Protein AF-A0A7C5QE47-F1 (afdb_monomer_lite)

Radius of gyration: 25.9 Å; chains: 1; bounding box: 60×43×76 Å

pLDDT: mean 82.84, std 18.65, range [47.31, 98.69]

Foldseek 3Di:
DDPPPPPPPPPVPVVPPDPPPDDQADAQDLVNLLVCVVVVNDLVVSLVSNVSNLHADPDDPVSLVVCVVSPNDPSNVVSNVVSHVVVVVVVVVVVVCCVVCCQVPPPDNDDDDDD

Structure (mmCIF, N/CA/C/O backbone):
data_AF-A0A7C5QE47-F1
#
_entry.id   AF-A0A7C5QE47-F1
#
loop_
_atom_site.group_PDB
_atom_site.id
_atom_site.type_symbol
_atom_site.label_atom_id
_atom_site.label_alt_id
_atom_site.label_comp_id
_atom_site.label_asym_id
_atom_site.label_entity_id
_atom_site.label_seq_id
_atom_site.pdbx_PDB_ins_code
_atom_site.Cartn_x
_atom_site.Cartn_y
_atom_site.Cartn_z
_atom_site.occupancy
_atom_site.B_iso_or_equiv
_atom_site.auth_seq_id
_atom_site.auth_comp_id
_atom_site.auth_asym_id
_atom_site.auth_atom_id
_atom_site.pdbx_PDB_model_num
ATOM 1 N N . MET A 1 1 ? 44.923 -34.576 48.433 1.00 47.31 1 MET A N 1
ATOM 2 C CA . MET A 1 1 ? 45.075 -33.552 47.373 1.00 47.31 1 MET A CA 1
ATOM 3 C C . MET A 1 1 ? 44.462 -34.080 46.077 1.00 47.31 1 MET A C 1
ATOM 5 O O . MET A 1 1 ? 44.698 -35.234 45.759 1.00 47.31 1 MET A O 1
ATOM 9 N N . LYS A 1 2 ? 43.705 -33.234 45.356 1.00 52.72 2 LYS A N 1
ATOM 10 C CA . LYS A 1 2 ? 43.269 -33.385 43.947 1.00 52.72 2 LYS A CA 1
ATOM 11 C C . LYS A 1 2 ? 42.226 -34.475 43.604 1.00 52.72 2 LYS A C 1
ATOM 13 O O . LYS A 1 2 ? 42.541 -35.442 42.927 1.00 52.72 2 LYS A O 1
ATOM 18 N N . ARG A 1 3 ? 40.947 -34.266 43.954 1.00 53.09 3 ARG A N 1
ATOM 19 C CA . ARG A 1 3 ? 39.802 -34.903 43.243 1.00 53.09 3 ARG A CA 1
ATOM 20 C C . ARG A 1 3 ? 38.798 -33.901 42.643 1.00 53.09 3 ARG A C 1
ATOM 22 O O . ARG A 1 3 ? 37.832 -34.315 42.023 1.00 53.09 3 ARG A O 1
ATOM 29 N N . TYR A 1 4 ? 39.069 -32.596 42.747 1.00 52.31 4 TYR A N 1
ATOM 30 C CA . TYR A 1 4 ? 38.202 -31.514 42.243 1.00 52.31 4 TYR A CA 1
ATOM 31 C C . TYR A 1 4 ? 38.695 -30.878 40.929 1.00 52.31 4 TYR A C 1
ATOM 33 O O . TYR A 1 4 ? 38.181 -29.851 40.509 1.00 52.31 4 TYR A O 1
ATOM 41 N N . LEU A 1 5 ? 39.716 -31.452 40.282 1.00 53.03 5 LEU A N 1
ATOM 42 C CA . LEU A 1 5 ? 40.358 -30.854 39.098 1.00 53.03 5 LEU A CA 1
ATOM 43 C C . LEU A 1 5 ? 39.708 -31.238 37.757 1.00 53.03 5 LEU A C 1
ATOM 45 O O . LEU A 1 5 ? 40.174 -30.782 36.720 1.00 53.03 5 LEU A O 1
ATOM 49 N N . LEU A 1 6 ? 38.653 -32.060 37.757 1.00 52.00 6 LEU A N 1
ATOM 50 C CA . LEU A 1 6 ? 38.066 -32.631 36.532 1.00 52.00 6 LEU A CA 1
ATOM 51 C C . LEU A 1 6 ? 36.574 -32.317 36.332 1.00 52.00 6 LEU A C 1
ATOM 53 O O . LEU A 1 6 ? 35.950 -32.854 35.426 1.00 52.00 6 LEU A O 1
ATOM 57 N N . THR A 1 7 ? 36.008 -31.413 37.134 1.00 53.62 7 THR A N 1
ATOM 58 C CA . THR A 1 7 ? 34.621 -30.921 37.000 1.00 53.62 7 THR A CA 1
ATOM 59 C C . THR A 1 7 ? 34.566 -29.439 36.612 1.00 53.62 7 THR A C 1
ATOM 61 O O . THR A 1 7 ? 33.601 -28.752 36.922 1.00 53.62 7 THR A O 1
ATOM 64 N N . GLY A 1 8 ? 35.621 -28.915 35.977 1.00 51.00 8 GLY A N 1
ATOM 65 C CA . GLY A 1 8 ? 35.696 -27.518 35.520 1.00 51.00 8 GLY A CA 1
ATOM 66 C C . GLY A 1 8 ? 35.558 -27.326 34.004 1.00 51.00 8 GLY A C 1
ATOM 67 O O . GLY A 1 8 ? 35.418 -26.198 33.550 1.00 51.00 8 GLY A O 1
ATOM 68 N N . LEU A 1 9 ? 35.584 -28.408 33.216 1.00 53.97 9 LEU A N 1
ATOM 69 C CA . LEU A 1 9 ? 35.641 -28.363 31.745 1.00 53.97 9 LEU A CA 1
ATOM 70 C C . LEU A 1 9 ? 34.310 -28.737 31.066 1.00 53.97 9 LEU A C 1
ATOM 72 O O . LEU A 1 9 ? 34.294 -29.128 29.907 1.00 53.97 9 LEU A O 1
ATOM 76 N N . PHE A 1 10 ? 33.191 -28.668 31.790 1.00 53.88 10 PHE A N 1
ATOM 77 C CA . PHE A 1 10 ? 31.863 -28.993 31.257 1.00 53.88 10 PHE A CA 1
ATOM 78 C C . PHE A 1 10 ? 30.905 -27.792 31.080 1.00 53.88 10 PHE A C 1
ATOM 80 O O . PHE A 1 10 ? 30.050 -27.881 30.203 1.00 53.88 10 PHE A O 1
ATOM 87 N N . PRO A 1 11 ? 31.025 -26.639 31.783 1.00 53.78 11 PRO A N 1
ATOM 88 C CA . PRO A 1 11 ? 30.105 -25.523 31.550 1.00 53.78 11 PRO A CA 1
ATOM 89 C C . PRO A 1 11 ? 30.564 -24.585 30.419 1.00 53.78 11 PRO A C 1
ATOM 91 O O . PRO A 1 11 ? 29.813 -23.703 30.020 1.00 53.78 11 PRO A O 1
ATOM 94 N N . LEU A 1 12 ? 31.777 -24.762 29.877 1.00 54.66 12 LEU A N 1
ATOM 95 C CA . LEU A 1 12 ? 32.326 -23.901 28.817 1.00 54.66 12 LEU A CA 1
ATOM 96 C C . LEU A 1 12 ? 31.790 -24.256 27.413 1.00 54.66 12 LEU A C 1
ATOM 98 O O . LEU A 1 12 ? 31.868 -23.445 26.497 1.00 54.66 12 LEU A O 1
ATOM 102 N N . LEU A 1 13 ? 31.225 -25.455 27.235 1.00 55.12 13 LEU A N 1
ATOM 103 C CA . LEU A 1 13 ? 30.820 -25.983 25.924 1.00 55.12 13 LEU A CA 1
ATOM 104 C C . LEU A 1 13 ? 29.372 -25.628 25.526 1.00 55.12 13 LEU A C 1
ATOM 106 O O . LEU A 1 13 ? 28.987 -25.830 24.380 1.00 55.12 13 LEU A O 1
ATOM 110 N N . ILE A 1 14 ? 28.580 -25.058 26.442 1.00 61.25 14 ILE A N 1
ATOM 111 C CA . ILE A 1 14 ? 27.161 -24.709 26.214 1.00 61.25 14 ILE A CA 1
ATOM 112 C C . ILE A 1 14 ? 26.998 -23.315 25.567 1.00 61.25 14 ILE A C 1
ATOM 114 O O . ILE A 1 14 ? 25.942 -22.993 25.032 1.00 61.25 14 ILE A O 1
ATOM 118 N N . LEU A 1 15 ? 28.049 -22.490 25.534 1.00 58.16 15 LEU A N 1
ATOM 119 C CA . LEU A 1 15 ? 27.975 -21.093 25.076 1.00 58.16 15 LEU A CA 1
ATOM 120 C C . LEU A 1 15 ? 28.033 -20.884 23.551 1.00 58.16 15 LEU A C 1
ATOM 122 O O . LEU A 1 15 ? 27.848 -19.759 23.098 1.00 58.16 15 LEU A O 1
ATOM 126 N N . ILE A 1 16 ? 28.268 -21.929 22.752 1.00 66.94 16 ILE A N 1
ATOM 127 C CA . ILE A 1 16 ? 28.469 -21.805 21.291 1.00 66.94 16 ILE A CA 1
ATOM 128 C C . ILE A 1 16 ? 27.258 -22.269 20.466 1.00 66.94 16 ILE A C 1
ATOM 130 O O . ILE A 1 16 ? 27.252 -22.155 19.244 1.00 66.94 16 ILE A O 1
ATOM 134 N N . MET A 1 17 ? 26.214 -22.789 21.115 1.00 63.28 17 MET A N 1
ATOM 135 C CA . MET A 1 17 ? 25.091 -23.453 20.448 1.00 63.28 17 MET A CA 1
ATOM 136 C C . MET A 1 17 ? 23.863 -22.538 20.400 1.00 63.28 17 MET A C 1
ATOM 138 O O . MET A 1 17 ? 22.809 -22.845 20.944 1.00 63.28 17 MET A O 1
ATOM 142 N N . GLY A 1 18 ? 24.033 -21.359 19.802 1.00 60.50 18 GLY A N 1
ATOM 143 C CA . GLY A 1 18 ? 23.029 -20.299 19.860 1.00 60.50 18 GLY A CA 1
ATOM 144 C C . GLY A 1 18 ? 23.047 -19.343 18.676 1.00 60.50 18 GLY A C 1
ATOM 145 O O . GLY A 1 18 ? 22.824 -18.153 18.864 1.00 60.50 18 GLY A O 1
ATOM 146 N N . CYS A 1 19 ? 23.284 -19.818 17.451 1.00 63.78 19 CYS A N 1
ATOM 147 C CA . CYS A 1 19 ? 22.813 -19.072 16.284 1.00 63.78 19 CYS A CA 1
ATOM 148 C C . CYS A 1 19 ? 21.293 -19.252 16.208 1.00 63.78 19 CYS A C 1
ATOM 150 O O . CYS A 1 19 ? 20.799 -20.144 15.525 1.00 63.78 19 CYS A O 1
ATOM 152 N N . ALA A 1 20 ? 20.543 -18.444 16.959 1.00 65.50 20 ALA A N 1
ATOM 153 C CA . ALA A 1 20 ? 19.104 -18.337 16.777 1.00 65.50 20 ALA A CA 1
ATOM 154 C C . ALA A 1 20 ? 18.851 -17.709 15.398 1.00 65.50 20 ALA A C 1
ATOM 156 O O . ALA A 1 20 ? 18.842 -16.491 15.242 1.00 65.50 20 ALA A O 1
ATOM 157 N N . THR A 1 21 ? 18.712 -18.544 14.370 1.00 71.88 21 THR A N 1
ATOM 158 C CA . THR A 1 21 ? 18.255 -18.115 13.049 1.00 71.88 21 THR A CA 1
ATOM 159 C C . THR A 1 21 ? 16.777 -17.761 13.178 1.00 71.88 21 THR A C 1
ATOM 161 O O . THR A 1 21 ? 15.916 -18.633 13.088 1.00 71.88 21 THR A O 1
ATOM 164 N N . THR A 1 22 ? 16.461 -16.495 13.460 1.00 75.69 22 THR A N 1
ATOM 165 C CA . THR A 1 22 ? 15.072 -16.032 13.408 1.00 75.69 22 THR A CA 1
ATOM 166 C C . THR A 1 22 ? 14.611 -16.099 11.955 1.00 75.69 22 THR A C 1
ATOM 168 O O . THR A 1 22 ? 15.264 -15.484 11.103 1.00 75.69 22 THR A O 1
ATOM 171 N N . PRO A 1 23 ? 13.539 -16.848 11.635 1.00 74.38 23 PRO A N 1
ATOM 172 C CA . PRO A 1 23 ? 13.025 -16.885 10.277 1.00 74.38 23 PRO A CA 1
ATOM 173 C C . PRO A 1 23 ? 12.641 -15.464 9.850 1.00 74.38 23 PRO A C 1
ATOM 175 O O . PRO A 1 23 ? 12.205 -14.671 10.694 1.00 74.38 23 PRO A O 1
ATOM 178 N N . PRO A 1 24 ? 12.818 -15.118 8.564 1.00 76.31 24 PRO A N 1
ATOM 179 C CA . PRO A 1 24 ? 12.409 -13.813 8.077 1.00 76.31 24 PRO A CA 1
ATOM 180 C C . PRO A 1 24 ? 10.912 -13.607 8.348 1.00 76.31 24 PRO A C 1
ATOM 182 O O . PRO A 1 24 ? 10.142 -14.576 8.309 1.00 76.31 24 PRO A O 1
ATOM 185 N N . PRO A 1 25 ? 10.490 -12.366 8.640 1.00 81.69 25 PRO A N 1
ATOM 186 C CA . PRO A 1 25 ? 9.089 -12.070 8.877 1.00 81.69 25 PRO A CA 1
ATOM 187 C C . PRO A 1 25 ? 8.248 -12.498 7.669 1.00 81.69 25 PRO A C 1
ATOM 189 O O . PRO A 1 25 ? 8.626 -12.276 6.518 1.00 81.69 25 PRO A O 1
ATOM 192 N N . SER A 1 26 ? 7.116 -13.151 7.935 1.00 88.31 26 SER A N 1
ATOM 193 C CA . SER A 1 26 ? 6.218 -13.610 6.876 1.00 88.31 26 SER A CA 1
ATOM 194 C C . SER A 1 26 ? 5.607 -12.415 6.134 1.00 88.31 26 SER A C 1
ATOM 196 O O . SER A 1 26 ? 5.183 -11.464 6.799 1.00 88.31 26 SER A O 1
ATOM 198 N N . PRO A 1 27 ? 5.526 -12.455 4.791 1.00 92.88 27 PRO A N 1
ATOM 199 C CA . PRO A 1 27 ? 4.866 -11.410 4.019 1.00 92.88 27 PRO A CA 1
ATOM 200 C C . PRO A 1 27 ? 3.402 -11.244 4.434 1.00 92.88 27 PRO A C 1
ATOM 202 O O . PRO A 1 27 ? 2.716 -12.228 4.708 1.00 92.88 27 PRO A O 1
ATOM 205 N N . VAL A 1 28 ? 2.921 -10.005 4.441 1.00 96.69 28 VAL A N 1
ATOM 206 C CA . VAL A 1 28 ? 1.511 -9.681 4.685 1.00 96.69 28 VAL A CA 1
ATOM 207 C C . VAL A 1 28 ? 0.736 -9.917 3.390 1.00 96.69 28 VAL A C 1
ATOM 209 O O . VAL A 1 28 ? 1.069 -9.367 2.347 1.00 96.69 28 VAL A O 1
ATOM 212 N N . SER A 1 29 ? -0.293 -10.755 3.410 1.00 97.06 29 SER A N 1
ATOM 213 C CA . SER A 1 29 ? -1.121 -10.975 2.223 1.00 97.06 29 SER A CA 1
ATOM 214 C C . SER A 1 29 ? -2.160 -9.865 2.036 1.00 97.06 29 SER A C 1
ATOM 216 O O . SER A 1 29 ? -2.487 -9.113 2.955 1.00 97.06 29 SER A O 1
ATOM 218 N N . LEU A 1 30 ? -2.751 -9.794 0.840 1.00 97.12 30 LEU A N 1
ATOM 219 C CA . LEU A 1 30 ? -3.853 -8.867 0.563 1.00 97.12 30 LEU A CA 1
ATOM 220 C C . LEU A 1 30 ? -5.063 -9.125 1.484 1.00 97.12 30 LEU A C 1
ATOM 222 O O . LEU A 1 30 ? -5.701 -8.182 1.951 1.00 97.12 30 LEU A O 1
ATOM 226 N N . MET A 1 31 ? -5.341 -10.397 1.797 1.00 97.69 31 MET A N 1
ATOM 227 C CA . MET A 1 31 ? -6.396 -10.775 2.744 1.00 97.69 31 MET A CA 1
ATOM 228 C C . MET A 1 31 ? -6.062 -10.359 4.177 1.00 97.69 31 MET A C 1
ATOM 230 O O . MET A 1 31 ? -6.962 -9.939 4.904 1.00 97.69 31 MET A O 1
ATOM 234 N N . ASP A 1 32 ? -4.787 -10.409 4.572 1.00 98.06 32 ASP A N 1
ATOM 235 C CA . ASP A 1 32 ? -4.363 -9.953 5.897 1.00 98.06 32 ASP A CA 1
ATOM 236 C C . ASP A 1 32 ? -4.611 -8.452 6.057 1.00 98.06 32 ASP A C 1
ATOM 238 O O . ASP A 1 32 ? -5.158 -8.038 7.077 1.00 98.06 32 ASP A O 1
ATOM 242 N N . VAL A 1 33 ? -4.308 -7.641 5.035 1.00 98.31 33 VAL A N 1
ATOM 243 C CA . VAL A 1 33 ? -4.615 -6.199 5.047 1.00 98.31 33 VAL A CA 1
ATOM 244 C C . VAL A 1 33 ? -6.112 -5.960 5.240 1.00 98.31 33 VAL A C 1
ATOM 246 O O . VAL A 1 33 ? -6.497 -5.223 6.145 1.00 98.31 33 VAL A O 1
ATOM 249 N N . ILE A 1 34 ? -6.959 -6.646 4.466 1.00 98.56 34 ILE A N 1
ATOM 250 C CA . ILE A 1 34 ? -8.420 -6.560 4.616 1.00 98.56 34 ILE A CA 1
ATOM 251 C C . ILE A 1 34 ? -8.853 -6.962 6.033 1.00 98.56 34 ILE A C 1
ATOM 253 O O . ILE A 1 34 ? -9.716 -6.313 6.625 1.00 98.56 34 ILE A O 1
ATOM 257 N N . SER A 1 35 ? -8.267 -8.022 6.594 1.00 98.50 35 SER A N 1
ATOM 258 C CA . SER A 1 35 ? -8.596 -8.490 7.942 1.00 98.50 35 SER A CA 1
ATOM 259 C C . SER A 1 35 ? -8.222 -7.467 9.020 1.00 98.50 35 SER A C 1
ATOM 261 O O . SER A 1 35 ? -9.032 -7.201 9.905 1.00 98.50 35 SER A O 1
ATOM 263 N N . MET A 1 36 ? -7.052 -6.827 8.909 1.00 98.44 36 MET A N 1
ATOM 264 C CA . MET A 1 36 ? -6.602 -5.790 9.842 1.00 98.44 36 MET A CA 1
ATOM 265 C C . MET A 1 36 ? -7.494 -4.550 9.759 1.00 98.44 36 MET A C 1
ATOM 267 O O . MET A 1 36 ? -7.899 -4.016 10.790 1.00 98.44 36 MET A O 1
ATOM 271 N N . THR A 1 37 ? -7.873 -4.136 8.547 1.00 98.50 37 THR A N 1
ATOM 272 C CA . THR A 1 37 ? -8.838 -3.051 8.343 1.00 98.50 37 THR A CA 1
ATOM 273 C C . THR A 1 37 ? -10.186 -3.375 8.984 1.00 98.50 37 THR A C 1
ATOM 275 O O . THR A 1 37 ? -10.723 -2.560 9.730 1.00 98.50 37 THR A O 1
ATOM 278 N N . LYS A 1 38 ? -10.726 -4.581 8.767 1.00 98.19 38 LYS A N 1
ATOM 279 C CA . LYS A 1 38 ? -11.994 -5.014 9.383 1.00 98.19 38 LYS A CA 1
ATOM 280 C C . LYS A 1 38 ? -11.913 -5.138 10.902 1.00 98.19 38 LYS A C 1
ATOM 282 O O . LYS A 1 38 ? -12.921 -4.954 11.577 1.00 98.19 38 LYS A O 1
ATOM 287 N N . ALA A 1 39 ? -10.728 -5.420 11.438 1.00 98.31 39 ALA A N 1
ATOM 288 C CA . ALA A 1 39 ? -10.460 -5.398 12.872 1.00 98.31 39 ALA A CA 1
ATOM 289 C C . ALA A 1 39 ? -10.366 -3.970 13.449 1.00 98.31 39 ALA A C 1
ATOM 291 O O . ALA A 1 39 ? -10.181 -3.819 14.655 1.00 98.31 39 ALA A O 1
ATOM 292 N N . GLY A 1 40 ? -10.493 -2.927 12.619 1.00 98.06 40 GLY A N 1
ATOM 293 C CA . GLY A 1 40 ? -10.416 -1.528 13.038 1.00 98.06 40 GLY A CA 1
ATOM 294 C C . GLY A 1 40 ? -8.994 -1.058 13.343 1.00 98.06 40 GLY A C 1
ATOM 295 O O . GLY A 1 40 ? -8.820 -0.070 14.055 1.00 98.06 40 GLY A O 1
ATOM 296 N N . MET A 1 41 ? -7.977 -1.766 12.843 1.00 98.44 41 MET A N 1
ATOM 297 C CA . MET A 1 41 ? -6.585 -1.377 13.044 1.00 98.44 41 MET A CA 1
ATOM 298 C C . MET A 1 41 ? -6.304 -0.026 12.359 1.00 98.44 41 MET A C 1
ATOM 300 O O . MET A 1 41 ? -6.689 0.149 11.200 1.00 98.44 41 MET A O 1
ATOM 304 N N . PRO A 1 42 ? -5.619 0.923 13.027 1.00 98.56 42 PRO A N 1
ATOM 305 C CA . PRO A 1 42 ? -5.259 2.200 12.423 1.00 98.56 42 PRO A CA 1
ATOM 306 C C . PRO A 1 42 ? -4.378 2.034 11.181 1.00 98.56 42 PRO A C 1
ATOM 308 O O . PRO A 1 42 ? -3.468 1.206 11.154 1.00 98.56 42 PRO A O 1
ATOM 311 N N . ASP A 1 43 ? -4.563 2.905 10.187 1.00 98.62 43 ASP A N 1
ATOM 312 C CA . ASP A 1 43 ? -3.771 2.902 8.950 1.00 98.62 43 ASP A CA 1
ATOM 313 C C . ASP A 1 43 ? -2.257 2.908 9.192 1.00 98.62 43 ASP A C 1
ATOM 315 O O . ASP A 1 43 ? -1.499 2.311 8.434 1.00 98.62 43 ASP A O 1
ATOM 319 N N . ALA A 1 44 ? -1.796 3.643 10.212 1.00 98.44 44 ALA A N 1
ATOM 320 C CA . ALA A 1 44 ? -0.379 3.717 10.570 1.00 98.44 44 ALA A CA 1
ATOM 321 C C . ALA A 1 44 ? 0.186 2.362 10.998 1.00 98.44 44 ALA A C 1
ATOM 323 O O . ALA A 1 44 ? 1.275 2.008 10.555 1.00 98.44 44 ALA A O 1
ATOM 324 N N . ASP A 1 45 ? -0.581 1.590 11.760 1.00 98.44 45 ASP A N 1
ATOM 325 C CA . ASP A 1 45 ? -0.159 0.289 12.271 1.00 98.44 45 ASP A CA 1
ATOM 326 C C . ASP A 1 45 ? -0.178 -0.761 11.152 1.00 98.44 45 ASP A C 1
ATOM 328 O O . ASP A 1 45 ? 0.751 -1.561 11.028 1.00 98.44 45 ASP A O 1
ATOM 332 N N . ILE A 1 46 ? -1.182 -0.702 10.267 1.00 98.50 46 ILE A N 1
ATOM 333 C CA . ILE A 1 46 ? -1.235 -1.532 9.054 1.00 98.50 46 ILE A CA 1
ATOM 334 C C . ILE A 1 46 ? -0.006 -1.264 8.179 1.00 98.50 46 ILE A C 1
ATOM 336 O O . ILE A 1 46 ? 0.689 -2.197 7.775 1.00 98.50 46 ILE A O 1
ATOM 340 N N . ILE A 1 47 ? 0.294 0.010 7.909 1.00 98.56 47 ILE A N 1
ATOM 341 C CA . ILE A 1 47 ? 1.456 0.415 7.110 1.00 98.56 47 ILE A CA 1
ATOM 342 C C . ILE A 1 47 ? 2.758 -0.036 7.771 1.00 98.56 47 ILE A C 1
ATOM 344 O O . ILE A 1 47 ? 3.601 -0.631 7.103 1.00 98.56 47 ILE A O 1
ATOM 348 N N . GLN A 1 48 ? 2.901 0.166 9.081 1.00 98.12 48 GLN A N 1
ATOM 349 C CA . GLN A 1 48 ? 4.074 -0.276 9.828 1.00 98.12 48 GLN A CA 1
ATOM 350 C C . GLN A 1 48 ? 4.261 -1.796 9.740 1.00 98.12 48 GLN A C 1
ATOM 352 O O . GLN A 1 48 ? 5.385 -2.280 9.610 1.00 98.12 48 GLN A O 1
ATOM 357 N N . ARG A 1 49 ? 3.173 -2.573 9.772 1.00 97.00 49 ARG A N 1
ATOM 358 C CA . ARG A 1 49 ? 3.237 -4.030 9.629 1.00 97.00 49 ARG A CA 1
ATOM 359 C C . ARG A 1 49 ? 3.692 -4.454 8.232 1.00 97.00 49 ARG A C 1
ATOM 361 O O . ARG A 1 49 ? 4.493 -5.382 8.105 1.00 97.00 49 ARG A O 1
ATOM 368 N N . ILE A 1 50 ? 3.210 -3.777 7.192 1.00 97.81 50 ILE A N 1
ATOM 369 C CA . ILE A 1 50 ? 3.656 -4.002 5.809 1.00 97.81 50 ILE A CA 1
ATOM 370 C C . ILE A 1 50 ? 5.148 -3.668 5.674 1.00 97.81 50 ILE A C 1
ATOM 372 O O . ILE A 1 50 ? 5.901 -4.445 5.087 1.00 97.81 50 ILE A O 1
ATOM 376 N N . GLU A 1 51 ? 5.584 -2.552 6.257 1.00 96.62 51 GLU A N 1
ATOM 377 C CA . GLU A 1 51 ? 6.979 -2.112 6.244 1.00 96.62 51 GLU A CA 1
ATOM 378 C C . GLU A 1 51 ? 7.903 -3.115 6.939 1.00 96.62 51 GLU A C 1
ATOM 380 O O . GLU A 1 51 ? 8.898 -3.546 6.361 1.00 96.62 51 GLU A O 1
ATOM 385 N N . ALA A 1 52 ? 7.530 -3.551 8.146 1.00 95.81 52 ALA A N 1
ATOM 386 C CA . ALA A 1 52 ? 8.311 -4.478 8.964 1.00 95.81 52 ALA A CA 1
ATOM 387 C C . ALA A 1 52 ? 8.500 -5.860 8.317 1.00 95.81 52 ALA A C 1
ATOM 389 O O . ALA A 1 52 ? 9.434 -6.585 8.650 1.00 95.81 52 ALA A O 1
ATOM 390 N N . THR A 1 53 ? 7.601 -6.239 7.409 1.00 95.94 53 THR A N 1
ATOM 391 C CA . THR A 1 53 ? 7.665 -7.508 6.669 1.00 95.94 53 THR A CA 1
ATOM 392 C C . THR A 1 53 ? 8.316 -7.356 5.295 1.00 95.94 53 THR A C 1
ATOM 394 O O . THR A 1 53 ? 8.490 -8.352 4.599 1.00 95.94 53 THR A O 1
ATOM 397 N N . HIS A 1 54 ? 8.676 -6.128 4.895 1.00 95.06 54 HIS A N 1
ATOM 398 C CA . HIS A 1 54 ? 9.206 -5.796 3.569 1.00 95.06 54 HIS A CA 1
ATOM 399 C C . HIS A 1 54 ? 8.364 -6.376 2.422 1.00 95.06 54 HIS A C 1
ATOM 401 O O . HIS A 1 54 ? 8.886 -6.809 1.392 1.00 95.06 54 HIS A O 1
ATOM 407 N N . THR A 1 55 ? 7.044 -6.408 2.609 1.00 97.06 55 THR A N 1
ATOM 408 C CA . THR A 1 55 ? 6.139 -7.006 1.629 1.00 97.06 55 THR A CA 1
ATOM 409 C C . THR A 1 55 ? 6.054 -6.133 0.380 1.00 97.06 55 THR A C 1
ATOM 411 O O . THR A 1 55 ? 5.864 -4.921 0.470 1.00 97.06 55 THR A O 1
ATOM 414 N N . VAL A 1 56 ? 6.148 -6.760 -0.794 1.00 97.00 56 VAL A N 1
ATOM 415 C CA . VAL A 1 56 ? 6.017 -6.097 -2.095 1.00 97.00 56 VAL A CA 1
ATOM 416 C C . VAL A 1 56 ? 4.755 -6.580 -2.800 1.00 97.00 56 VAL A C 1
ATOM 418 O O . VAL A 1 56 ? 4.619 -7.768 -3.092 1.00 97.00 56 VAL A O 1
ATOM 421 N N . TYR A 1 57 ? 3.854 -5.655 -3.125 1.00 97.88 57 TYR A N 1
ATOM 422 C CA . TYR A 1 57 ? 2.584 -5.951 -3.782 1.00 97.88 57 TYR A CA 1
ATOM 423 C C . TYR A 1 57 ? 2.600 -5.565 -5.257 1.00 97.88 57 TYR A C 1
ATOM 425 O O . TYR A 1 57 ? 2.935 -4.440 -5.614 1.00 97.88 57 TYR A O 1
ATOM 433 N N . ARG A 1 58 ? 2.147 -6.473 -6.123 1.00 96.38 58 ARG A N 1
ATOM 434 C CA . ARG A 1 58 ? 1.871 -6.192 -7.539 1.00 96.38 58 ARG A CA 1
ATOM 435 C C . ARG A 1 58 ? 0.364 -6.100 -7.752 1.00 96.38 58 ARG A C 1
ATOM 437 O O . ARG A 1 58 ? -0.240 -7.042 -8.248 1.00 96.38 58 ARG A O 1
ATOM 444 N N . LEU A 1 59 ? -0.230 -4.996 -7.309 1.00 96.94 59 LEU A N 1
ATOM 445 C CA . LEU A 1 59 ? -1.680 -4.817 -7.362 1.00 96.94 59 LEU A CA 1
ATOM 446 C C . LEU A 1 59 ? -2.153 -4.523 -8.789 1.00 96.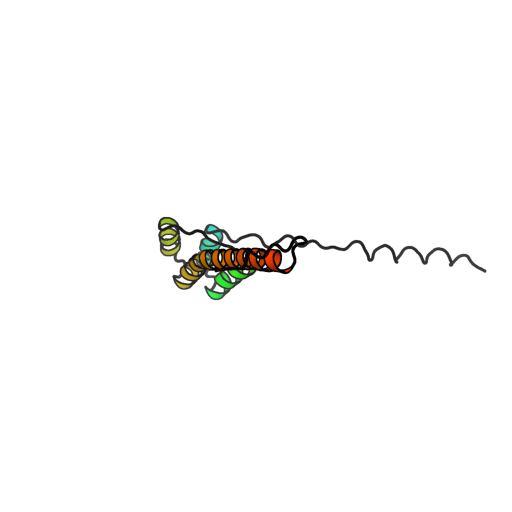94 59 LEU A C 1
ATOM 448 O O . LEU A 1 59 ? -1.636 -3.621 -9.450 1.00 96.94 59 LEU A O 1
ATOM 452 N N . GLY A 1 60 ? -3.160 -5.265 -9.242 1.00 97.75 60 GLY A N 1
ATOM 453 C CA . GLY A 1 60 ? -3.937 -4.937 -10.433 1.00 97.75 60 GLY A CA 1
ATOM 454 C C . GLY A 1 60 ? -5.138 -4.040 -10.114 1.00 97.75 60 GLY A C 1
ATOM 455 O O . GLY A 1 60 ? -5.482 -3.805 -8.958 1.00 97.75 60 GLY A O 1
ATOM 456 N N . ALA A 1 61 ? -5.841 -3.578 -11.152 1.00 97.75 61 ALA A N 1
ATOM 457 C CA . ALA A 1 61 ? -7.047 -2.761 -10.979 1.00 97.75 61 ALA A CA 1
ATOM 458 C C . ALA A 1 61 ? -8.139 -3.474 -10.156 1.00 97.75 61 ALA A C 1
ATOM 460 O O . ALA A 1 61 ? -8.782 -2.848 -9.318 1.00 97.75 61 ALA A O 1
ATOM 461 N N . ALA A 1 62 ? -8.310 -4.786 -10.356 1.00 98.00 62 ALA A N 1
ATOM 462 C CA . ALA A 1 62 ? -9.266 -5.594 -9.598 1.00 98.00 62 ALA A CA 1
ATOM 463 C C . ALA A 1 62 ? -8.926 -5.648 -8.098 1.00 98.00 62 ALA A C 1
ATOM 465 O O . ALA A 1 62 ? -9.826 -5.542 -7.269 1.00 98.00 62 ALA A O 1
ATOM 466 N N . ASP A 1 63 ? -7.640 -5.738 -7.750 1.00 98.25 63 ASP A N 1
ATOM 467 C CA . ASP A 1 63 ? -7.183 -5.746 -6.357 1.00 98.25 63 ASP A CA 1
ATOM 468 C C . ASP A 1 63 ? -7.453 -4.403 -5.676 1.00 98.25 63 ASP A C 1
ATOM 470 O O . ASP A 1 63 ? -7.896 -4.360 -4.532 1.00 98.25 63 ASP A O 1
ATOM 474 N N . ILE A 1 64 ? -7.225 -3.297 -6.391 1.00 98.25 64 ILE A N 1
ATOM 475 C CA . ILE A 1 64 ? -7.493 -1.945 -5.887 1.00 98.25 64 ILE A CA 1
ATOM 476 C C . ILE A 1 64 ? -8.991 -1.765 -5.623 1.00 98.25 64 ILE A C 1
ATOM 478 O O . ILE A 1 64 ? -9.364 -1.259 -4.567 1.00 98.25 64 ILE A O 1
ATOM 482 N N . ILE A 1 65 ? -9.848 -2.189 -6.560 1.00 98.38 65 ILE A N 1
ATOM 483 C CA . ILE A 1 65 ? -11.307 -2.137 -6.390 1.00 98.38 65 ILE A CA 1
ATOM 484 C C . ILE A 1 65 ? -11.720 -2.975 -5.179 1.00 98.38 65 ILE A C 1
ATOM 486 O O . ILE A 1 65 ? -12.411 -2.466 -4.305 1.00 98.38 65 ILE A O 1
ATOM 490 N N . LEU A 1 66 ? -11.222 -4.211 -5.074 1.00 98.12 66 LEU A N 1
ATOM 491 C CA . LEU A 1 66 ? -11.493 -5.081 -3.934 1.00 98.12 66 LEU A CA 1
ATOM 492 C C . LEU A 1 66 ? -11.086 -4.424 -2.609 1.00 98.12 66 LEU A C 1
ATOM 494 O O . LEU A 1 66 ? -11.882 -4.396 -1.678 1.00 98.12 66 LEU A O 1
ATOM 498 N N . LEU A 1 67 ? -9.873 -3.878 -2.509 1.00 98.50 67 LEU A N 1
ATOM 499 C CA . LEU A 1 67 ? -9.393 -3.214 -1.294 1.00 98.50 67 LEU A CA 1
ATOM 500 C C . LEU A 1 67 ? -10.296 -2.037 -0.904 1.00 98.50 67 LEU A C 1
ATOM 502 O O . LEU A 1 67 ? -10.688 -1.930 0.259 1.00 98.50 67 LEU A O 1
ATOM 506 N N . LYS A 1 68 ? -10.681 -1.201 -1.876 1.00 98.44 68 LYS A N 1
ATOM 507 C CA . LYS A 1 68 ? -11.608 -0.083 -1.653 1.00 98.44 68 LYS A CA 1
ATOM 508 C C . LYS A 1 68 ? -12.980 -0.564 -1.182 1.00 98.44 68 LYS A C 1
ATOM 510 O O . LYS A 1 68 ? -13.486 -0.057 -0.185 1.00 98.44 68 LYS A O 1
ATOM 515 N N . ASP A 1 69 ? -13.552 -1.564 -1.848 1.00 98.38 69 ASP A N 1
ATOM 516 C CA . ASP A 1 69 ? -14.863 -2.131 -1.508 1.00 98.38 69 ASP A CA 1
ATOM 517 C C . ASP A 1 69 ? -14.861 -2.809 -0.131 1.00 98.38 69 ASP A C 1
ATOM 519 O O . ASP A 1 69 ? -15.882 -2.857 0.553 1.00 98.38 69 ASP A O 1
ATOM 523 N N . GLN A 1 70 ? -13.708 -3.322 0.306 1.00 98.50 70 GLN A N 1
ATOM 524 C CA . GLN A 1 70 ? -13.516 -3.877 1.647 1.00 98.50 70 GLN A CA 1
ATOM 525 C C . GLN A 1 70 ? -13.197 -2.815 2.714 1.0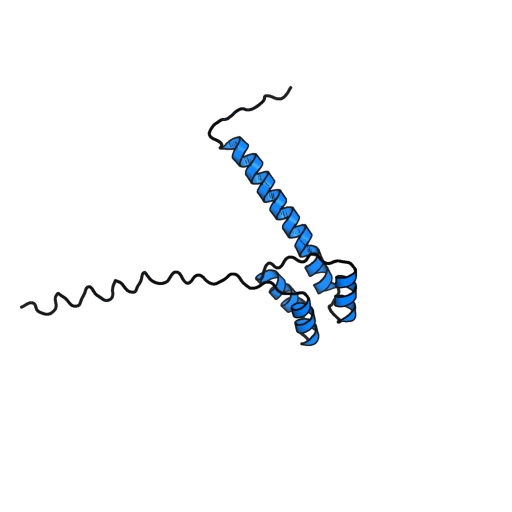0 98.50 70 GLN A C 1
ATOM 527 O O . GLN A 1 70 ? -12.963 -3.173 3.869 1.00 98.50 70 GLN A O 1
ATOM 532 N N . GLY A 1 71 ? -13.217 -1.528 2.356 1.00 98.12 71 GLY A N 1
ATOM 533 C CA . GLY A 1 71 ? -13.045 -0.411 3.282 1.00 98.12 71 GLY A CA 1
ATOM 534 C C . GLY A 1 71 ? -11.593 -0.087 3.631 1.00 98.12 71 GLY A C 1
ATOM 535 O O . GLY A 1 71 ? -11.355 0.659 4.579 1.00 98.12 71 GLY A O 1
ATOM 536 N N . VAL A 1 72 ? -10.617 -0.632 2.899 1.00 98.62 72 VAL A N 1
ATOM 537 C CA . VAL A 1 72 ? -9.205 -0.273 3.084 1.00 98.62 72 VAL A CA 1
ATOM 538 C C . VAL A 1 72 ? -9.012 1.172 2.635 1.00 98.62 72 VAL A C 1
ATOM 540 O O . VAL A 1 72 ? -9.440 1.560 1.546 1.00 98.62 72 VAL A O 1
ATOM 543 N N . SER A 1 73 ? -8.384 1.987 3.483 1.00 98.69 73 SER A N 1
ATOM 544 C CA . SER A 1 73 ? -8.222 3.411 3.204 1.00 98.69 73 SER A CA 1
ATOM 545 C C . SER A 1 73 ? -7.312 3.648 1.997 1.00 98.69 73 SER A C 1
ATOM 547 O O . SER A 1 73 ? -6.362 2.900 1.743 1.00 98.69 73 SER A O 1
ATOM 549 N N . GLU A 1 74 ? -7.541 4.748 1.278 1.00 98.38 74 GLU A N 1
ATOM 550 C CA . GLU A 1 74 ? -6.676 5.139 0.158 1.00 98.38 74 GLU A CA 1
ATOM 551 C C . GLU A 1 74 ? -5.219 5.319 0.595 1.00 98.38 74 GLU A C 1
ATOM 553 O O . GLU A 1 74 ? -4.305 5.025 -0.168 1.00 98.38 74 GLU A O 1
ATOM 558 N N . ARG A 1 75 ? -4.983 5.734 1.846 1.00 98.50 75 ARG A N 1
ATOM 559 C CA . ARG A 1 75 ? -3.636 5.878 2.405 1.00 98.50 75 ARG A CA 1
ATOM 560 C C . ARG A 1 75 ? -2.897 4.541 2.445 1.00 98.50 75 ARG A C 1
ATOM 562 O O . ARG A 1 75 ? -1.738 4.479 2.040 1.00 98.50 75 ARG A O 1
ATOM 569 N N . VAL A 1 76 ? -3.561 3.484 2.911 1.00 98.62 76 VAL A N 1
ATOM 570 C CA . VAL A 1 76 ? -2.992 2.130 2.952 1.00 98.62 76 VAL A CA 1
ATOM 571 C C . VAL A 1 76 ? -2.826 1.576 1.537 1.00 98.62 76 VAL A C 1
ATOM 573 O O . VAL A 1 76 ? -1.761 1.053 1.216 1.00 98.62 76 VAL A O 1
ATOM 576 N N . ILE A 1 77 ? -3.824 1.746 0.664 1.00 98.69 77 ILE A N 1
ATOM 577 C CA . ILE A 1 77 ? -3.761 1.279 -0.732 1.00 98.69 77 ILE A CA 1
ATOM 578 C C . ILE A 1 77 ? -2.603 1.945 -1.484 1.00 98.69 77 ILE A C 1
ATOM 580 O O . ILE A 1 77 ? -1.830 1.258 -2.150 1.00 98.69 77 ILE A O 1
ATOM 584 N N . ASN A 1 78 ? -2.437 3.262 -1.346 1.00 98.56 78 ASN A N 1
ATOM 585 C CA . ASN A 1 78 ? -1.334 3.997 -1.965 1.00 98.56 78 ASN A CA 1
ATOM 586 C C . ASN A 1 78 ? 0.018 3.497 -1.454 1.00 98.56 78 ASN A C 1
ATOM 588 O O . ASN A 1 78 ? 0.916 3.240 -2.253 1.00 98.56 78 ASN A O 1
ATOM 592 N N . TYR A 1 79 ? 0.146 3.263 -0.145 1.00 98.56 79 TYR A N 1
ATOM 593 C CA . TYR A 1 79 ? 1.362 2.674 0.408 1.00 98.56 79 TYR A CA 1
ATOM 594 C C . TYR A 1 79 ? 1.651 1.291 -0.197 1.00 98.56 79 TYR A C 1
ATOM 596 O O . TYR A 1 79 ? 2.779 1.028 -0.612 1.00 98.56 79 TYR A O 1
ATOM 604 N N . MET A 1 80 ? 0.638 0.422 -0.310 1.00 98.38 80 MET A N 1
ATOM 605 C CA . MET A 1 80 ? 0.785 -0.892 -0.947 1.00 98.38 80 MET A CA 1
ATOM 606 C C . MET A 1 80 ? 1.231 -0.770 -2.410 1.00 98.38 80 MET A C 1
ATOM 608 O O . MET A 1 80 ? 2.142 -1.490 -2.821 1.00 98.38 80 MET A O 1
ATOM 612 N N . LEU A 1 81 ? 0.648 0.154 -3.182 1.00 98.31 81 LEU A N 1
ATOM 613 C CA . LEU A 1 81 ? 1.021 0.417 -4.578 1.00 98.31 81 LEU A CA 1
ATOM 614 C C . LEU A 1 81 ? 2.472 0.881 -4.721 1.00 98.31 81 LEU A C 1
ATOM 616 O O . LEU A 1 81 ? 3.150 0.496 -5.671 1.00 98.31 81 LEU A O 1
ATOM 620 N N . GLU A 1 82 ? 2.968 1.672 -3.772 1.00 98.12 82 GLU A N 1
ATOM 621 C CA . GLU A 1 82 ? 4.338 2.184 -3.786 1.00 98.12 82 GLU A CA 1
ATOM 622 C C . GLU A 1 82 ? 5.399 1.120 -3.463 1.00 98.12 82 GLU A C 1
ATOM 624 O O . GLU A 1 82 ? 6.573 1.310 -3.791 1.00 98.12 82 GLU A O 1
ATOM 629 N N . THR A 1 83 ? 5.029 -0.018 -2.869 1.00 97.94 83 THR A N 1
ATOM 630 C CA . THR A 1 83 ? 6.001 -1.068 -2.506 1.00 97.94 83 THR A CA 1
ATOM 631 C C . THR A 1 83 ? 6.745 -1.637 -3.721 1.00 97.94 83 THR A C 1
ATOM 633 O O . THR A 1 83 ? 7.965 -1.802 -3.679 1.00 97.94 83 THR A O 1
ATOM 636 N N . TYR A 1 84 ? 6.049 -1.886 -4.835 1.00 97.50 84 TYR A N 1
ATOM 637 C CA . TYR A 1 84 ? 6.649 -2.428 -6.057 1.00 97.50 84 TYR A CA 1
ATOM 638 C C . TYR A 1 84 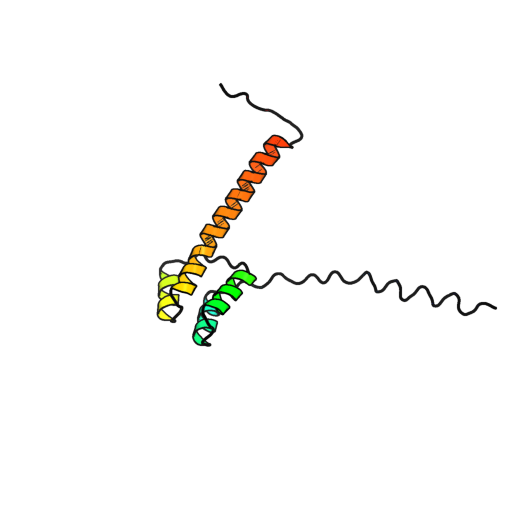? 7.621 -1.484 -6.771 1.00 97.50 84 TYR A C 1
ATOM 640 O O . TYR A 1 84 ? 8.751 -1.909 -7.024 1.00 97.50 84 TYR A O 1
ATOM 648 N N . PRO A 1 85 ? 7.268 -0.222 -7.091 1.00 97.44 85 PRO A N 1
ATOM 649 C CA . PRO A 1 85 ? 8.215 0.689 -7.722 1.00 97.44 85 PRO A CA 1
ATOM 650 C C . PRO A 1 85 ? 9.439 0.942 -6.834 1.00 97.44 85 PRO A C 1
ATOM 652 O O . PRO A 1 85 ? 10.550 0.998 -7.355 1.00 97.44 85 PRO A O 1
ATOM 655 N N . ARG A 1 86 ? 9.281 1.004 -5.502 1.00 96.00 86 ARG A N 1
ATOM 656 C CA . ARG A 1 86 ? 10.419 1.103 -4.570 1.00 96.00 86 ARG A CA 1
ATOM 657 C C . ARG A 1 86 ? 11.352 -0.103 -4.687 1.00 96.00 86 ARG A C 1
ATOM 659 O O . ARG A 1 86 ? 12.558 0.076 -4.843 1.00 96.00 86 ARG A O 1
ATOM 666 N N . ALA A 1 87 ? 10.800 -1.317 -4.678 1.00 95.19 87 ALA A N 1
ATOM 667 C CA . ALA A 1 87 ? 11.583 -2.539 -4.843 1.00 95.19 87 ALA A CA 1
ATOM 668 C C . ALA A 1 87 ? 12.278 -2.610 -6.215 1.00 95.19 87 ALA A C 1
ATOM 670 O O . ALA A 1 87 ? 13.434 -3.015 -6.303 1.00 95.19 87 ALA A O 1
ATOM 671 N N . ALA A 1 88 ? 11.604 -2.175 -7.284 1.00 94.94 88 ALA A N 1
ATOM 672 C CA . ALA A 1 88 ? 12.166 -2.155 -8.632 1.00 94.94 88 ALA A CA 1
ATOM 673 C C . ALA A 1 88 ? 13.338 -1.168 -8.768 1.00 94.94 88 ALA A C 1
ATOM 675 O O . ALA A 1 88 ? 14.349 -1.498 -9.388 1.00 94.94 88 ALA A O 1
ATOM 676 N N . VAL A 1 89 ? 13.221 0.025 -8.173 1.00 95.00 89 VAL A N 1
ATOM 677 C CA . VAL A 1 89 ? 14.301 1.024 -8.145 1.00 95.00 89 VAL A CA 1
ATOM 678 C C . VAL A 1 89 ? 15.496 0.512 -7.351 1.00 95.00 89 VAL A C 1
ATOM 680 O O . VAL A 1 89 ? 16.630 0.666 -7.797 1.00 95.00 89 VAL A O 1
ATOM 683 N N . GLU A 1 90 ? 15.262 -0.106 -6.195 1.00 92.75 90 GLU A N 1
ATOM 684 C CA . GLU A 1 90 ? 16.344 -0.649 -5.373 1.00 92.75 90 GLU A CA 1
ATOM 685 C C . GLU A 1 90 ? 17.094 -1.768 -6.099 1.00 92.75 90 GLU A C 1
ATOM 687 O O . GLU A 1 90 ? 18.320 -1.762 -6.170 1.00 92.75 90 GLU A O 1
ATOM 692 N N . GLU A 1 91 ? 16.367 -2.686 -6.729 1.00 91.50 91 GLU A N 1
ATOM 693 C CA . GLU A 1 91 ? 16.966 -3.736 -7.548 1.00 91.50 91 GLU A CA 1
ATOM 694 C C . GLU A 1 91 ? 17.777 -3.155 -8.719 1.00 91.50 91 GLU A C 1
ATOM 696 O O . GLU A 1 91 ? 18.890 -3.607 -8.996 1.00 91.50 91 GLU A O 1
ATOM 701 N N . GLN A 1 92 ? 17.269 -2.110 -9.379 1.00 91.31 92 GLN A N 1
ATOM 702 C CA . GLN A 1 92 ? 18.020 -1.416 -10.424 1.00 91.31 92 GLN A CA 1
ATOM 703 C C . GLN A 1 92 ? 19.317 -0.806 -9.880 1.00 91.31 92 GLN A C 1
ATOM 705 O O . GLN A 1 92 ? 20.376 -1.021 -10.463 1.00 91.31 92 GLN A O 1
ATOM 710 N N . ARG A 1 93 ? 19.264 -0.119 -8.733 1.00 90.62 93 ARG A N 1
ATOM 711 C CA . ARG A 1 93 ? 20.456 0.443 -8.079 1.00 90.62 93 ARG A CA 1
ATOM 712 C C . ARG A 1 93 ? 21.485 -0.627 -7.746 1.00 90.62 93 ARG A C 1
ATOM 714 O O . ARG A 1 93 ? 22.676 -0.412 -7.955 1.00 90.62 93 ARG A O 1
ATOM 721 N N . ARG A 1 94 ? 21.042 -1.788 -7.257 1.00 88.19 94 ARG A N 1
ATOM 722 C CA . ARG A 1 94 ? 21.928 -2.925 -6.969 1.00 88.19 94 ARG A CA 1
ATOM 723 C C . ARG A 1 94 ? 22.607 -3.434 -8.236 1.00 88.19 94 ARG A C 1
ATOM 725 O O . ARG A 1 94 ? 23.815 -3.663 -8.218 1.00 88.19 94 ARG A O 1
ATOM 732 N N . ARG A 1 95 ? 21.868 -3.566 -9.341 1.00 86.06 95 ARG A N 1
ATOM 733 C CA . ARG A 1 95 ? 22.445 -3.939 -10.642 1.00 86.06 95 ARG A CA 1
ATOM 734 C C . ARG A 1 95 ? 23.466 -2.924 -11.135 1.00 86.06 95 ARG A C 1
ATOM 736 O O . ARG A 1 95 ? 24.565 -3.325 -11.510 1.00 86.06 95 ARG A O 1
ATOM 743 N N . ASP A 1 96 ? 23.136 -1.638 -11.086 1.00 84.88 96 ASP A N 1
ATOM 744 C CA . ASP A 1 96 ? 24.032 -0.564 -11.521 1.00 84.88 96 ASP A CA 1
ATOM 745 C C . ASP A 1 96 ? 25.314 -0.543 -10.675 1.00 84.88 96 ASP A C 1
ATOM 747 O O . ASP A 1 96 ? 26.419 -0.427 -11.208 1.00 84.88 96 ASP A O 1
ATOM 751 N N . TYR A 1 97 ? 25.190 -0.751 -9.360 1.00 80.88 97 TYR A N 1
ATOM 752 C CA . TYR A 1 97 ? 26.334 -0.882 -8.460 1.00 80.88 97 TYR A CA 1
ATOM 753 C C . TYR A 1 97 ? 27.215 -2.086 -8.813 1.00 80.88 97 TYR A C 1
ATOM 755 O O . TYR A 1 97 ? 28.436 -1.951 -8.879 1.00 80.88 97 TYR A O 1
ATOM 763 N N . HIS A 1 98 ? 26.624 -3.256 -9.077 1.00 78.62 98 HIS A N 1
ATOM 764 C CA . HIS A 1 98 ? 27.377 -4.439 -9.499 1.00 78.62 98 HIS A CA 1
ATOM 765 C C . HIS A 1 98 ? 28.069 -4.237 -10.848 1.00 78.62 98 HIS A C 1
ATOM 767 O O . HIS A 1 98 ? 29.218 -4.649 -11.006 1.00 78.62 98 HIS A O 1
ATOM 773 N N . PHE A 1 99 ? 27.408 -3.567 -11.793 1.00 74.56 99 PHE A N 1
ATOM 774 C CA . PHE A 1 99 ? 27.996 -3.215 -13.080 1.00 74.56 99 PHE A CA 1
ATOM 775 C C . PHE A 1 99 ? 29.206 -2.285 -12.901 1.00 74.56 99 PHE A C 1
ATOM 777 O O . PHE A 1 99 ? 30.287 -2.579 -13.406 1.00 74.56 99 PHE A O 1
ATOM 784 N N . TYR A 1 100 ? 29.066 -1.217 -12.110 1.00 69.44 100 TYR A N 1
ATOM 785 C CA . TYR A 1 100 ? 30.145 -0.260 -11.856 1.00 69.44 100 TYR A CA 1
ATOM 786 C C . TYR A 1 100 ? 31.305 -0.867 -11.047 1.00 69.44 100 TYR A C 1
ATOM 788 O O . TYR A 1 1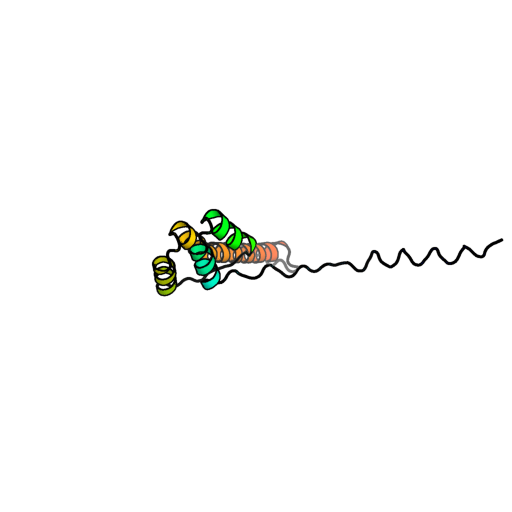00 ? 32.473 -0.687 -11.387 1.00 69.44 100 TYR A O 1
ATOM 796 N N . SER A 1 101 ? 31.000 -1.631 -9.995 1.00 64.06 101 SER A N 1
ATOM 797 C CA . SER A 1 101 ? 31.997 -2.305 -9.156 1.00 64.06 101 SER A CA 1
ATOM 798 C C . SER A 1 101 ? 32.762 -3.383 -9.928 1.00 64.06 101 SER A C 1
ATOM 800 O O . SER A 1 101 ? 33.986 -3.444 -9.827 1.00 64.06 101 SER A O 1
ATOM 802 N N . GLY A 1 102 ? 32.076 -4.178 -10.756 1.00 59.66 102 GLY A N 1
ATOM 803 C CA . GLY A 1 102 ? 32.717 -5.154 -11.638 1.00 59.66 102 GLY A CA 1
ATOM 804 C C . GLY A 1 102 ? 33.666 -4.502 -12.645 1.00 59.66 102 GLY A C 1
ATOM 805 O O . GLY A 1 102 ? 34.726 -5.056 -12.931 1.00 59.66 102 GLY A O 1
ATOM 806 N N . TYR A 1 103 ? 33.333 -3.293 -13.109 1.00 59.06 103 TYR A N 1
ATOM 807 C CA . TYR A 1 103 ? 34.182 -2.506 -14.003 1.00 59.06 103 TYR A CA 1
ATOM 808 C C . TYR A 1 103 ? 35.438 -1.949 -13.309 1.00 59.06 103 TYR A C 1
ATOM 810 O O . TYR A 1 103 ? 36.496 -1.874 -13.928 1.00 59.06 103 TYR A O 1
ATOM 818 N N . TYR A 1 104 ? 35.343 -1.583 -12.024 1.00 56.94 104 TYR A N 1
ATOM 819 C CA . TYR A 1 104 ? 36.454 -0.993 -11.263 1.00 56.94 104 TYR A CA 1
ATOM 820 C C . TYR A 1 104 ? 37.349 -2.013 -10.531 1.00 56.94 104 TYR A C 1
ATOM 822 O O . TYR A 1 104 ? 38.531 -1.738 -10.346 1.00 56.94 104 TYR A O 1
ATOM 830 N N . TYR A 1 105 ? 36.830 -3.178 -10.120 1.00 56.7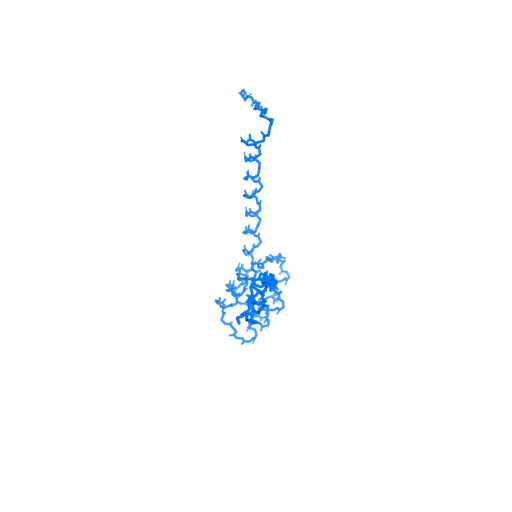5 105 TYR A N 1
ATOM 831 C CA . TYR A 1 105 ? 37.539 -4.135 -9.245 1.00 56.75 105 TYR A CA 1
ATOM 832 C C . TYR A 1 105 ? 37.657 -5.575 -9.796 1.00 56.75 105 TYR A C 1
ATOM 834 O O . TYR A 1 105 ? 38.093 -6.472 -9.074 1.00 56.75 105 TYR A O 1
ATOM 842 N N . GLY A 1 106 ? 37.293 -5.839 -11.058 1.00 57.34 106 GLY A N 1
ATOM 843 C CA . GLY A 1 106 ? 37.458 -7.162 -11.684 1.00 57.34 106 GLY A CA 1
ATOM 844 C C . GLY A 1 106 ? 38.923 -7.500 -12.056 1.00 57.34 106 GLY A C 1
ATOM 845 O O . GLY A 1 106 ? 39.649 -6.592 -12.436 1.00 57.34 106 GLY A O 1
ATOM 846 N N . PRO A 1 107 ? 39.379 -8.774 -12.036 1.00 58.84 107 PRO A N 1
ATOM 847 C CA . PRO A 1 107 ? 40.783 -9.169 -12.294 1.00 58.84 107 PRO A CA 1
ATOM 848 C C . PRO A 1 107 ? 41.349 -8.872 -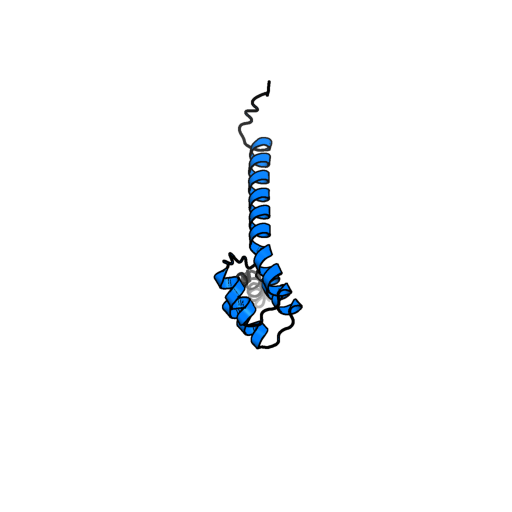13.696 1.00 58.84 107 PRO A C 1
ATOM 850 O O . PRO A 1 107 ? 42.538 -9.075 -13.930 1.00 58.84 107 PRO A O 1
ATOM 853 N N . TRP A 1 108 ? 40.513 -8.435 -14.638 1.00 54.03 108 TRP A N 1
ATOM 854 C CA . TRP A 1 108 ? 40.899 -8.159 -16.020 1.00 54.03 108 TRP A CA 1
ATOM 855 C C . TRP A 1 108 ? 40.298 -6.824 -16.453 1.00 54.03 108 TRP A C 1
ATOM 857 O O . TRP A 1 108 ? 39.156 -6.751 -16.902 1.00 54.03 108 TRP A O 1
ATOM 867 N N . HIS A 1 109 ? 41.070 -5.753 -16.290 1.00 54.38 109 HIS A N 1
ATOM 868 C CA . HIS A 1 109 ? 40.671 -4.404 -16.677 1.00 54.38 109 HIS A CA 1
ATOM 869 C C . HIS A 1 109 ? 40.900 -4.207 -18.183 1.00 54.38 109 HIS A C 1
ATOM 871 O O . HIS A 1 109 ? 41.995 -3.844 -18.608 1.00 54.38 109 HIS A O 1
ATOM 877 N N . TYR A 1 110 ? 39.878 -4.444 -19.009 1.00 52.44 110 TYR A N 1
ATOM 878 C CA . TYR A 1 110 ? 39.846 -3.903 -20.370 1.00 52.44 110 TYR A CA 1
ATOM 879 C C . TYR A 1 110 ? 38.936 -2.676 -20.357 1.00 52.44 110 TYR A C 1
ATOM 881 O O . TYR A 1 110 ? 37.717 -2.797 -20.390 1.00 52.44 110 TYR A O 1
ATOM 889 N N . HIS A 1 111 ? 39.536 -1.491 -20.260 1.00 60.03 111 HIS A N 1
ATOM 890 C CA . HIS A 1 111 ? 38.846 -0.231 -20.515 1.00 60.03 111 HIS A CA 1
ATOM 891 C C . HIS A 1 111 ? 38.885 0.032 -22.031 1.00 60.03 111 HIS A C 1
ATOM 893 O O . HIS A 1 111 ? 39.973 0.273 -22.560 1.00 60.03 111 HIS A O 1
ATOM 899 N N . PRO A 1 112 ? 37.756 0.003 -22.763 1.00 56.38 112 PRO A N 1
ATOM 900 C CA . PRO A 1 112 ? 37.698 0.546 -24.108 1.00 56.38 112 PRO A CA 1
ATOM 901 C C . PRO A 1 112 ? 37.728 2.067 -23.961 1.00 56.38 112 PRO A C 1
ATOM 903 O O . PRO A 1 112 ? 36.816 2.668 -23.395 1.00 56.38 112 PRO A O 1
ATOM 906 N N . TRP A 1 113 ? 38.816 2.684 -24.403 1.00 51.53 113 TRP A N 1
ATOM 907 C CA . TRP A 1 113 ? 38.906 4.133 -24.512 1.00 51.53 113 TRP A CA 1
ATOM 908 C C . TRP A 1 113 ? 37.843 4.599 -25.512 1.00 51.53 113 TRP A C 1
ATOM 910 O O . TRP A 1 113 ? 37.839 4.156 -26.660 1.00 51.53 113 TRP A O 1
ATOM 920 N N . TRP A 1 114 ? 36.915 5.438 -25.058 1.00 59.75 114 TRP A N 1
ATOM 921 C CA . TRP A 1 114 ? 35.939 6.097 -25.923 1.00 59.75 114 TRP A CA 1
ATOM 922 C C . TRP A 1 114 ? 36.673 7.033 -26.897 1.00 59.75 114 TRP A C 1
ATOM 924 O O . TRP A 1 114 ? 37.603 7.731 -26.484 1.00 59.75 114 TRP A O 1
ATOM 934 N N . TYR A 1 115 ? 36.241 7.038 -28.161 1.00 48.84 115 TYR A N 1
ATOM 935 C CA . TYR A 1 115 ? 36.397 8.176 -29.073 1.00 48.84 115 TYR A CA 1
ATOM 936 C C . TYR A 1 115 ? 35.237 9.148 -28.865 1.00 48.84 115 TYR A C 1
ATOM 938 O O . TYR A 1 115 ? 34.112 8.652 -28.620 1.00 48.84 115 TYR A O 1
#

Sequence (115 aa):
MKRYLLTGLFPLLILIMGCATTPPPSPVSLMDVISMTKAGMPDADIIQRIEATHTVYRLGAADIILLKDQGVSERVINYMLETYPRAAVEEQRRRDYHFYSGYYYGPWHYHPWWY

Secondary structure (DSSP, 8-state):
--SSSSSSSSSSSGGG-----PPPPPPPPHHHHHHHHHTT--HHHHHHHHHHTT------HHHHHHHHHTT--HHHHHHHHHHHHHHHHHHHHHHHHHHHHHHHHSSS-------